Protein AF-A0AAX3NZG4-F1 (afdb_monomer_lite)

Foldseek 3Di:
DPDQDDLLLLLQLLLQVLAPDPRPPVSNCVRPVSDDPVVSVCCNQQQNQVQSVVSLVDPDDPPSVGDDSVNSVVVSVVSVVVVVVDPDGCNVVSVVSVVVSVVVVVVVCCVVVVVVVPD

InterPro domains:
  IPR055507 Domain of unknown function DUF7079 [PF23296] (9-85)

Radius of gyration: 16.34 Å; chains: 1; bounding box: 41×49×32 Å

Secondary structure (DSSP, 8-state):
------HHHHHHHHHGGGSSS---HHHHHHHHTTS-HHHHHHIIIIIIHHHHGGGGGSSS-TTTT---HHHHHHHHHHHHHHHTT-SS-THHHHHHHHHHHHHHHHHHHHHHHHHHTT-

Structure (mmCIF, N/CA/C/O backbone):
data_AF-A0AAX3NZG4-F1
#
_entry.id   AF-A0AAX3NZG4-F1
#
loop_
_atom_site.group_PDB
_atom_site.id
_atom_site.type_symbol
_atom_site.label_atom_id
_atom_site.label_alt_id
_atom_site.label_comp_id
_atom_site.label_asym_id
_atom_site.label_entity_id
_atom_site.label_seq_id
_atom_site.pdbx_PDB_ins_code
_atom_site.Cartn_x
_atom_site.Cartn_y
_atom_site.Cartn_z
_atom_site.occupancy
_atom_site.B_iso_or_equiv
_atom_site.auth_seq_id
_atom_site.auth_comp_id
_atom_site.auth_asym_id
_atom_site.auth_atom_id
_atom_site.pdbx_PDB_model_num
ATOM 1 N N . MET A 1 1 ? -24.147 -10.071 0.068 1.00 37.53 1 MET A N 1
ATOM 2 C CA . MET A 1 1 ? -23.202 -10.893 0.852 1.00 37.53 1 MET A CA 1
ATOM 3 C C . MET A 1 1 ? -22.009 -10.001 1.131 1.00 37.53 1 MET A C 1
ATOM 5 O O . MET A 1 1 ? -21.525 -9.405 0.180 1.00 37.53 1 MET A O 1
ATOM 9 N N . ALA A 1 2 ? -21.626 -9.791 2.391 1.00 51.97 2 ALA A N 1
ATOM 10 C CA . ALA A 1 2 ? -20.448 -8.982 2.694 1.00 51.97 2 ALA A CA 1
ATOM 11 C C . ALA A 1 2 ? -19.217 -9.782 2.255 1.00 51.97 2 ALA A C 1
ATOM 13 O O . ALA A 1 2 ? -18.898 -10.797 2.870 1.00 51.97 2 ALA A O 1
ATOM 14 N N . GLN A 1 3 ? -18.608 -9.388 1.138 1.00 60.22 3 GLN A N 1
ATOM 15 C CA . GLN A 1 3 ? -17.327 -9.932 0.708 1.00 60.22 3 GLN A CA 1
ATOM 16 C C . GLN A 1 3 ? -16.319 -9.599 1.816 1.00 60.22 3 GLN A C 1
ATOM 18 O O . GLN A 1 3 ? -16.147 -8.428 2.150 1.00 60.22 3 GLN A O 1
ATOM 23 N N . SER A 1 4 ? -15.714 -10.608 2.442 1.00 81.69 4 SER A N 1
ATOM 24 C CA . SER A 1 4 ? -14.643 -10.370 3.410 1.00 81.69 4 SER A CA 1
ATOM 25 C C . SER A 1 4 ? -13.439 -9.813 2.658 1.00 81.69 4 SER A C 1
ATOM 27 O O . SER A 1 4 ? -12.889 -10.514 1.807 1.00 81.69 4 SER A O 1
ATOM 29 N N . LEU A 1 5 ? -13.065 -8.568 2.949 1.00 89.69 5 LEU A N 1
ATOM 30 C CA . LEU A 1 5 ? -11.846 -7.972 2.412 1.00 89.69 5 LEU A CA 1
ATOM 31 C C . LEU A 1 5 ? -10.620 -8.685 2.992 1.00 89.69 5 LEU A C 1
ATOM 33 O O . LEU A 1 5 ? -10.639 -9.173 4.124 1.00 89.69 5 LEU A O 1
ATOM 37 N N . SER A 1 6 ? -9.572 -8.756 2.188 1.00 95.31 6 SER A N 1
ATOM 38 C CA . SER A 1 6 ? -8.303 -9.417 2.475 1.00 95.31 6 SER A CA 1
ATOM 39 C C . SER A 1 6 ? -7.147 -8.418 2.447 1.00 95.31 6 SER A C 1
ATOM 41 O O . SER A 1 6 ? -7.308 -7.284 2.002 1.00 95.31 6 SER A O 1
ATOM 43 N N . ASP A 1 7 ? -5.964 -8.833 2.897 1.00 96.75 7 ASP A N 1
ATOM 44 C CA . ASP A 1 7 ? -4.800 -7.941 2.955 1.00 96.75 7 ASP A CA 1
ATOM 45 C C . ASP A 1 7 ? -4.408 -7.366 1.5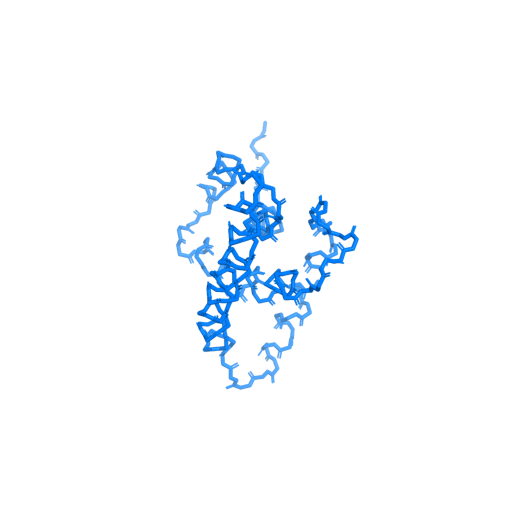86 1.00 96.75 7 ASP A C 1
ATOM 47 O O . ASP A 1 7 ? -3.981 -6.219 1.513 1.00 96.75 7 ASP A O 1
ATOM 51 N N . ILE A 1 8 ? -4.615 -8.106 0.491 1.00 96.94 8 ILE A N 1
ATOM 52 C CA . ILE A 1 8 ? -4.363 -7.589 -0.861 1.00 96.94 8 ILE A CA 1
ATOM 53 C C . ILE A 1 8 ? -5.308 -6.429 -1.220 1.00 96.94 8 ILE A C 1
ATOM 55 O O . ILE A 1 8 ? -4.872 -5.493 -1.883 1.00 96.94 8 ILE A O 1
ATOM 59 N N . ASP A 1 9 ? -6.559 -6.435 -0.736 1.00 96.88 9 ASP A N 1
ATOM 60 C CA . ASP A 1 9 ? -7.496 -5.316 -0.927 1.00 96.88 9 ASP A CA 1
ATOM 61 C C . ASP A 1 9 ? -7.024 -4.070 -0.165 1.00 96.88 9 ASP A C 1
ATOM 63 O O . ASP A 1 9 ? -7.098 -2.952 -0.670 1.00 96.88 9 ASP A O 1
ATOM 67 N N . LEU A 1 10 ? -6.517 -4.265 1.057 1.00 96.81 10 LEU A N 1
ATOM 68 C CA . LEU A 1 10 ? -5.977 -3.183 1.876 1.00 96.81 10 LEU A CA 1
ATOM 69 C C . LEU A 1 10 ? -4.701 -2.592 1.260 1.00 96.81 10 LEU A C 1
ATOM 71 O O . LEU A 1 10 ? -4.570 -1.370 1.202 1.00 96.81 10 LEU A O 1
ATOM 75 N N . CYS A 1 11 ? -3.796 -3.442 0.768 1.00 96.25 11 CYS A N 1
ATOM 76 C CA . CYS A 1 11 ? -2.574 -3.021 0.087 1.00 96.25 11 CYS A CA 1
ATOM 77 C C . CYS A 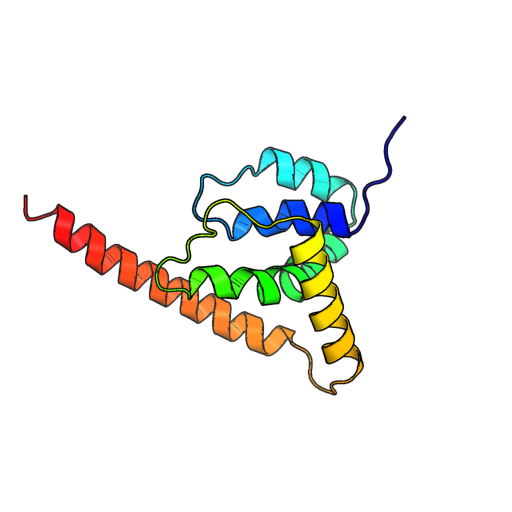1 11 ? -2.869 -2.233 -1.193 1.00 96.25 11 CYS A C 1
ATOM 79 O O . CYS A 1 11 ? -2.266 -1.183 -1.403 1.00 96.25 11 CYS A O 1
ATOM 81 N N . GLU A 1 12 ? -3.797 -2.714 -2.027 1.00 95.44 12 GLU A N 1
ATOM 82 C CA . GLU A 1 12 ? -4.224 -2.020 -3.247 1.00 95.44 12 GLU A CA 1
ATOM 83 C C . GLU A 1 12 ? -4.761 -0.627 -2.916 1.00 95.44 12 GLU A C 1
ATOM 85 O O . GLU A 1 12 ? -4.250 0.362 -3.438 1.00 95.44 12 GLU A O 1
ATOM 90 N N . ALA A 1 13 ? -5.713 -0.534 -1.983 1.00 95.00 13 ALA A N 1
ATOM 91 C CA . ALA A 1 13 ? -6.290 0.746 -1.584 1.00 95.00 13 ALA A CA 1
ATOM 92 C C . ALA A 1 13 ? -5.222 1.716 -1.052 1.00 95.00 13 ALA A C 1
ATOM 94 O O . ALA A 1 13 ? -5.165 2.871 -1.458 1.00 95.00 13 ALA A O 1
ATOM 95 N N . GLN A 1 14 ? -4.331 1.259 -0.171 1.00 93.62 14 GLN A N 1
ATOM 96 C CA . GLN A 1 14 ? -3.279 2.111 0.391 1.00 93.62 14 GLN A CA 1
ATOM 97 C C . GLN A 1 14 ? -2.202 2.515 -0.624 1.00 93.62 14 GLN A C 1
ATOM 99 O O . GLN A 1 14 ? -1.529 3.524 -0.411 1.00 93.62 14 GLN A O 1
ATOM 104 N N . SER A 1 15 ? -2.023 1.762 -1.711 1.00 91.75 15 SER A N 1
ATOM 105 C CA . SER A 1 15 ? -1.042 2.093 -2.749 1.00 91.75 15 SER A CA 1
ATOM 106 C C . SER A 1 15 ? -1.388 3.370 -3.519 1.00 91.75 15 SER A C 1
ATOM 108 O O . SER A 1 15 ? -0.474 4.050 -3.985 1.00 91.75 15 SER A O 1
ATOM 110 N N . ASP A 1 16 ? -2.671 3.746 -3.569 1.00 90.00 16 ASP A N 1
ATOM 111 C CA . ASP A 1 16 ? -3.159 4.972 -4.218 1.00 90.00 16 ASP A CA 1
ATOM 112 C C . ASP A 1 16 ? -2.534 6.241 -3.610 1.00 90.00 16 ASP A C 1
ATOM 114 O O . ASP A 1 16 ? -2.268 7.209 -4.312 1.00 90.00 16 ASP A O 1
ATOM 118 N N . LEU A 1 17 ? -2.133 6.194 -2.330 1.00 87.00 17 LEU A N 1
ATOM 119 C CA . LEU A 1 17 ? -1.392 7.273 -1.654 1.00 87.00 17 LEU A CA 1
ATOM 120 C C . LEU A 1 17 ? -0.041 7.619 -2.310 1.00 87.00 17 LEU A C 1
ATOM 122 O O . LEU A 1 17 ? 0.555 8.644 -1.980 1.00 87.00 17 LEU A O 1
ATOM 126 N N . PHE A 1 18 ? 0.476 6.746 -3.175 1.00 84.06 18 PHE A N 1
ATOM 127 C CA . PHE A 1 18 ? 1.781 6.870 -3.828 1.00 84.06 18 PHE A CA 1
ATOM 128 C C . PHE A 1 18 ? 1.670 7.076 -5.346 1.00 84.06 18 PHE A C 1
ATOM 130 O O . PHE A 1 18 ? 2.682 6.999 -6.049 1.00 84.06 18 PHE A O 1
ATOM 137 N N . VAL A 1 19 ? 0.461 7.314 -5.855 1.00 80.94 19 VAL A N 1
ATOM 138 C CA . VAL A 1 19 ? 0.194 7.635 -7.260 1.00 80.94 19 VAL A CA 1
ATOM 139 C C . VAL A 1 19 ? 0.158 9.160 -7.422 1.00 80.94 19 VAL A C 1
ATOM 141 O O . VAL A 1 19 ? -0.284 9.879 -6.532 1.00 80.94 19 VAL A O 1
ATOM 144 N N . ASP A 1 20 ? 0.668 9.677 -8.544 1.00 77.38 20 ASP A N 1
ATOM 145 C CA . ASP A 1 20 ? 0.669 11.120 -8.842 1.00 77.38 20 ASP A CA 1
ATOM 146 C C . ASP A 1 20 ? -0.694 11.561 -9.415 1.00 77.38 20 ASP A C 1
ATOM 148 O O . ASP A 1 20 ? -0.817 11.958 -10.576 1.00 77.38 20 ASP A O 1
ATOM 152 N N . ASN A 1 21 ? -1.754 11.393 -8.621 1.00 76.75 21 ASN A N 1
ATOM 153 C CA . ASN A 1 21 ? -3.141 11.731 -8.946 1.00 76.75 21 ASN A CA 1
ATOM 154 C C . ASN A 1 21 ? -3.873 12.337 -7.727 1.00 76.75 21 ASN A C 1
ATOM 156 O O . ASN A 1 21 ? -3.303 12.535 -6.652 1.00 76.75 21 ASN A O 1
ATOM 160 N N . GLU A 1 22 ? -5.148 12.694 -7.908 1.00 83.94 22 GLU A N 1
ATOM 161 C CA . GLU A 1 22 ? -6.015 13.023 -6.775 1.00 83.94 22 GLU A CA 1
ATOM 162 C C . GLU A 1 22 ? -6.343 11.740 -6.004 1.00 83.94 22 GLU A C 1
ATOM 164 O O . GLU A 1 22 ? -6.912 10.808 -6.567 1.00 83.94 22 GLU A O 1
ATOM 169 N N . VAL A 1 23 ? -5.977 11.718 -4.723 1.00 85.31 23 VAL A N 1
ATOM 170 C CA . VAL A 1 23 ? -6.161 10.560 -3.843 1.00 85.31 23 VAL A CA 1
ATOM 171 C C . VAL A 1 23 ? -7.636 10.382 -3.481 1.00 85.31 23 VAL A C 1
ATOM 173 O O . VAL A 1 23 ? -8.257 11.298 -2.927 1.00 85.31 23 VAL A O 1
ATOM 176 N N . ASP A 1 24 ? -8.178 9.177 -3.677 1.00 90.19 24 ASP A N 1
ATOM 177 C CA . ASP A 1 24 ? -9.542 8.835 -3.252 1.00 90.19 24 ASP A CA 1
ATOM 178 C C . ASP A 1 24 ? -9.573 8.389 -1.779 1.00 90.19 24 ASP A C 1
ATOM 180 O O . ASP A 1 24 ? -9.625 7.206 -1.425 1.00 90.19 24 ASP A O 1
ATOM 184 N N . PHE A 1 25 ? -9.557 9.369 -0.872 1.00 89.56 25 PHE A N 1
ATOM 185 C CA . PHE A 1 25 ? -9.611 9.103 0.568 1.00 89.56 25 PHE A CA 1
ATOM 186 C C . PHE A 1 25 ? -10.892 8.379 1.012 1.00 89.56 25 PHE A C 1
ATOM 188 O O . PHE A 1 25 ? -10.872 7.688 2.036 1.00 89.56 25 PHE A O 1
ATOM 195 N N . GLU A 1 26 ? -12.005 8.535 0.288 1.00 93.19 26 GLU A N 1
ATOM 196 C CA . GLU A 1 26 ? -13.273 7.895 0.639 1.00 93.19 26 GLU A CA 1
ATOM 197 C C . GLU A 1 26 ? -13.202 6.388 0.385 1.00 93.19 26 GLU A C 1
ATOM 199 O O . GLU A 1 26 ? -13.516 5.603 1.290 1.00 93.19 26 GLU A O 1
ATOM 204 N N . LEU A 1 27 ? -12.702 5.985 -0.787 1.00 90.19 27 LEU A N 1
ATOM 205 C CA . LEU A 1 27 ? -12.468 4.587 -1.139 1.00 90.19 27 LEU A CA 1
ATOM 206 C C . LEU A 1 27 ? -11.465 3.931 -0.184 1.00 90.19 27 LEU A C 1
ATOM 208 O O . LEU A 1 27 ? -11.740 2.859 0.368 1.00 90.19 27 LEU A O 1
ATOM 212 N N . ILE A 1 28 ? -10.341 4.600 0.095 1.00 90.75 28 ILE A N 1
ATOM 213 C CA . ILE A 1 28 ? -9.326 4.102 1.037 1.00 90.75 28 ILE A CA 1
ATOM 214 C C . ILE A 1 28 ? -9.947 3.874 2.421 1.00 90.75 28 ILE A C 1
ATOM 216 O O . ILE A 1 28 ? -9.779 2.809 3.021 1.00 90.75 28 ILE A O 1
ATOM 220 N N . ALA A 1 29 ? -10.724 4.836 2.929 1.00 93.19 29 ALA A N 1
ATOM 221 C CA . ALA A 1 29 ? -11.392 4.718 4.224 1.00 93.19 29 ALA A CA 1
ATOM 222 C C . ALA A 1 29 ? -12.506 3.655 4.236 1.00 93.19 29 ALA A C 1
ATOM 224 O O . ALA A 1 29 ? -12.817 3.089 5.293 1.00 93.19 29 ALA A O 1
ATOM 225 N N . GLN A 1 30 ? -13.148 3.385 3.097 1.00 94.94 30 GLN A N 1
ATOM 226 C CA . GLN A 1 30 ? -14.152 2.330 2.953 1.00 94.94 30 GLN A CA 1
ATOM 227 C C . GLN A 1 30 ? -13.532 0.933 3.054 1.00 94.94 30 GLN A C 1
ATOM 229 O O . GLN A 1 30 ? -14.121 0.055 3.686 1.00 94.94 30 GLN A O 1
ATOM 234 N N . VAL A 1 31 ? -12.341 0.733 2.492 1.00 95.94 31 VAL A N 1
ATOM 235 C CA . VAL A 1 31 ? -11.592 -0.526 2.615 1.00 95.94 31 VAL A CA 1
ATOM 236 C C . VAL A 1 31 ? -11.010 -0.661 4.023 1.00 95.94 31 VAL A C 1
ATOM 238 O O . VAL A 1 31 ? -11.284 -1.643 4.719 1.00 95.94 31 VAL A O 1
ATOM 241 N N . ALA A 1 32 ? -10.285 0.359 4.494 1.00 94.19 32 ALA A N 1
ATOM 242 C CA . ALA A 1 32 ? -9.537 0.324 5.751 1.00 94.19 32 ALA A CA 1
ATOM 243 C C . ALA A 1 32 ? -10.411 0.079 6.993 1.00 94.19 32 ALA A C 1
ATOM 245 O O . ALA A 1 32 ? -9.980 -0.612 7.913 1.00 94.19 32 ALA A O 1
ATOM 246 N N . ARG A 1 33 ? -11.662 0.567 7.024 1.00 95.25 33 ARG A N 1
ATOM 247 C CA . ARG A 1 33 ? -12.580 0.359 8.169 1.00 95.25 33 ARG A CA 1
ATOM 248 C C . ARG A 1 33 ? -12.955 -1.105 8.424 1.00 95.25 33 ARG A C 1
ATOM 250 O O . ARG A 1 33 ? -13.528 -1.403 9.469 1.00 95.25 33 ARG A O 1
ATOM 257 N N . SER A 1 34 ? -12.676 -1.998 7.475 1.00 95.44 34 SER A N 1
ATOM 258 C CA . SER A 1 34 ? -12.900 -3.441 7.628 1.00 95.44 34 SER A CA 1
ATOM 259 C C . SER A 1 34 ? -11.792 -4.130 8.434 1.00 95.44 34 SER A C 1
ATOM 261 O O . SER A 1 34 ? -11.916 -5.311 8.752 1.00 95.44 34 SER A O 1
ATOM 263 N N . PHE A 1 35 ? -10.732 -3.397 8.790 1.00 94.50 35 PHE A N 1
ATOM 264 C CA . PHE A 1 35 ? -9.556 -3.891 9.497 1.00 94.50 35 PHE A CA 1
ATOM 265 C C . PHE A 1 35 ? -9.332 -3.113 10.808 1.00 94.50 35 PHE A C 1
ATOM 267 O O . PHE A 1 35 ? -9.743 -1.955 10.929 1.00 94.50 35 PHE A O 1
ATOM 274 N N . PRO A 1 36 ? -8.659 -3.703 11.814 1.00 95.94 36 PRO A N 1
ATOM 275 C CA . PRO A 1 36 ? -8.216 -2.964 12.993 1.00 95.94 36 PRO A CA 1
ATOM 276 C C . PRO A 1 36 ? -7.238 -1.845 12.615 1.00 95.94 36 PRO A C 1
ATOM 278 O O . PRO A 1 36 ? -6.321 -2.079 11.832 1.00 95.94 36 PRO A O 1
ATOM 281 N N . LEU A 1 37 ? -7.360 -0.665 13.236 1.00 91.50 37 LEU A N 1
ATOM 282 C CA . LEU A 1 37 ? -6.493 0.491 12.952 1.00 91.50 37 LEU A CA 1
ATOM 283 C C . LEU A 1 37 ? -4.994 0.147 13.022 1.00 91.50 37 LEU A C 1
ATOM 285 O O . LEU A 1 37 ? -4.240 0.516 12.132 1.00 91.50 37 LEU A O 1
ATOM 289 N N . ALA A 1 38 ? -4.578 -0.619 14.034 1.00 90.06 38 ALA A N 1
ATOM 290 C CA . ALA A 1 38 ? -3.182 -1.034 14.182 1.00 90.06 38 ALA A CA 1
ATOM 291 C C . ALA A 1 38 ? -2.678 -1.897 13.007 1.00 90.06 38 ALA A C 1
ATOM 293 O O . ALA A 1 38 ? -1.509 -1.816 12.642 1.00 90.06 38 ALA A O 1
ATOM 294 N N . HIS A 1 39 ? -3.555 -2.708 12.403 1.00 94.31 39 HIS A N 1
ATOM 295 C CA . HIS A 1 39 ? -3.225 -3.492 11.209 1.00 94.31 39 HIS A CA 1
ATOM 296 C C . HIS A 1 39 ? -3.115 -2.587 9.984 1.00 94.31 39 HIS A C 1
ATOM 298 O O . HIS A 1 39 ? -2.148 -2.689 9.244 1.00 94.31 39 HIS A O 1
ATOM 304 N N . VAL A 1 40 ? -4.049 -1.645 9.822 1.00 93.50 40 VAL A N 1
ATOM 305 C CA . VAL A 1 40 ? -4.022 -0.638 8.746 1.00 93.50 40 VAL A CA 1
ATOM 306 C C . VAL A 1 40 ? -2.721 0.167 8.772 1.00 93.50 40 VAL A C 1
ATOM 308 O O . VAL A 1 40 ? -2.093 0.337 7.729 1.00 93.50 40 VAL A O 1
ATOM 311 N N . GLU A 1 41 ? -2.297 0.634 9.948 1.00 87.88 41 GLU A N 1
ATOM 312 C CA . GLU A 1 41 ? -1.033 1.359 10.119 1.00 87.88 41 GLU A CA 1
ATOM 313 C C . GLU A 1 41 ? 0.179 0.480 9.789 1.00 87.88 41 GLU A C 1
ATOM 315 O O . GLU A 1 41 ? 1.067 0.908 9.054 1.00 87.88 41 GLU A O 1
ATOM 320 N N . MET A 1 42 ? 0.215 -0.751 10.304 1.00 93.38 42 MET A N 1
ATOM 321 C CA . MET A 1 42 ? 1.311 -1.685 10.045 1.00 93.38 42 MET A CA 1
ATOM 322 C C . MET A 1 42 ? 1.433 -2.005 8.551 1.00 93.38 42 MET A C 1
ATOM 324 O O . MET A 1 42 ? 2.522 -1.869 8.004 1.00 93.38 42 MET A O 1
ATOM 328 N N . VAL A 1 43 ? 0.331 -2.331 7.868 1.00 94.44 43 VAL A N 1
ATOM 329 C CA . VAL A 1 43 ? 0.337 -2.610 6.421 1.00 94.44 43 VAL A CA 1
ATOM 330 C C . VAL A 1 43 ? 0.816 -1.389 5.633 1.00 94.44 43 VAL A C 1
ATOM 332 O O . VAL A 1 43 ? 1.674 -1.524 4.759 1.00 94.44 43 VAL A O 1
ATOM 335 N N . LEU A 1 44 ? 0.355 -0.185 5.988 1.00 90.44 44 LEU A N 1
ATOM 336 C CA . LEU A 1 44 ? 0.769 1.036 5.298 1.00 90.44 44 LEU A CA 1
ATOM 337 C C . LEU A 1 44 ? 2.277 1.259 5.409 1.00 90.44 44 LEU A C 1
ATOM 339 O O . LEU A 1 44 ? 2.953 1.464 4.403 1.00 90.44 44 LEU A O 1
ATOM 343 N N . PHE A 1 45 ? 2.804 1.251 6.633 1.00 87.31 45 PHE A N 1
ATOM 344 C CA . PHE A 1 45 ? 4.190 1.636 6.882 1.00 87.31 45 PHE A CA 1
ATOM 345 C C . PHE A 1 45 ? 5.182 0.506 6.617 1.00 87.31 45 PHE A C 1
ATOM 347 O O . PHE A 1 45 ? 6.295 0.767 6.171 1.00 87.31 45 PHE A O 1
ATOM 354 N N . GLU A 1 46 ? 4.821 -0.739 6.898 1.00 88.62 46 GLU A N 1
ATOM 355 C CA . GLU A 1 46 ? 5.761 -1.857 6.843 1.00 88.62 46 GLU A CA 1
ATOM 356 C C . GLU A 1 46 ? 5.656 -2.637 5.527 1.00 88.62 46 GLU A C 1
ATOM 358 O O . GLU A 1 46 ? 6.631 -3.276 5.150 1.00 88.62 46 GLU A O 1
ATOM 363 N N . TRP A 1 47 ? 4.529 -2.591 4.801 1.00 92.69 47 TRP A N 1
ATOM 364 C CA . TRP A 1 47 ? 4.345 -3.382 3.570 1.00 92.69 47 TRP A CA 1
ATOM 365 C C . TRP A 1 47 ? 4.241 -2.506 2.320 1.00 92.69 47 TRP A C 1
ATOM 367 O O . TRP A 1 47 ? 5.026 -2.666 1.386 1.00 92.69 47 TRP A O 1
ATOM 377 N N . VAL A 1 48 ? 3.295 -1.563 2.304 1.00 91.88 48 VAL A N 1
ATOM 378 C CA . VAL A 1 48 ? 2.962 -0.762 1.115 1.00 91.88 48 VAL A CA 1
ATOM 379 C C . VAL A 1 48 ? 4.008 0.318 0.865 1.00 91.88 48 VAL A C 1
ATOM 381 O O . VAL A 1 48 ? 4.590 0.381 -0.217 1.00 91.88 48 VAL A O 1
ATOM 384 N N . ALA A 1 49 ? 4.302 1.149 1.867 1.00 88.50 49 ALA A N 1
ATOM 385 C CA . ALA A 1 49 ? 5.215 2.275 1.704 1.00 88.50 49 ALA A CA 1
ATOM 386 C C . ALA A 1 49 ? 6.628 1.872 1.228 1.00 88.50 49 ALA A C 1
ATOM 388 O O . ALA A 1 49 ? 7.140 2.553 0.341 1.00 88.50 49 ALA A O 1
ATOM 389 N N . PRO A 1 50 ? 7.272 0.789 1.719 1.00 85.75 50 PRO A N 1
ATOM 390 C CA . PRO A 1 50 ? 8.587 0.374 1.222 1.00 85.75 50 PRO A CA 1
ATOM 391 C C . PRO A 1 50 ? 8.608 0.014 -0.267 1.00 85.75 50 PRO A C 1
ATOM 393 O O . PRO A 1 50 ? 9.605 0.278 -0.941 1.00 85.75 50 PRO A O 1
ATOM 396 N N . VAL A 1 51 ? 7.527 -0.585 -0.772 1.00 86.62 51 VAL A N 1
ATOM 397 C CA . VAL A 1 51 ? 7.394 -0.983 -2.179 1.00 86.62 51 VAL A CA 1
ATOM 398 C C . VAL A 1 51 ? 7.064 0.245 -3.031 1.00 86.62 51 VAL A C 1
ATOM 400 O O . VAL A 1 51 ? 7.807 0.598 -3.950 1.00 86.62 51 VAL A O 1
ATOM 403 N N . CYS A 1 52 ? 6.008 0.968 -2.659 1.00 84.81 52 CYS A N 1
ATOM 404 C CA . CYS A 1 52 ? 5.437 2.042 -3.466 1.00 84.81 52 CYS A CA 1
ATOM 405 C C . CYS A 1 52 ? 6.263 3.335 -3.466 1.00 84.81 52 CYS A C 1
ATOM 407 O O . CYS A 1 52 ? 6.244 4.078 -4.445 1.00 84.81 52 CYS A O 1
ATOM 409 N N . TYR A 1 53 ? 7.035 3.612 -2.410 1.00 76.38 53 TYR A N 1
ATOM 410 C CA . TYR A 1 53 ? 7.849 4.829 -2.309 1.00 76.38 53 TYR A CA 1
ATOM 411 C C . TYR A 1 53 ? 8.855 4.972 -3.460 1.00 76.38 53 TYR A C 1
ATOM 413 O O . TYR A 1 53 ? 9.170 6.089 -3.868 1.00 76.38 53 TYR A O 1
ATOM 421 N N . THR A 1 54 ? 9.348 3.867 -4.023 1.00 68.88 54 THR A N 1
ATOM 422 C CA . THR A 1 54 ? 10.307 3.913 -5.139 1.00 68.88 54 THR A CA 1
ATOM 423 C C . THR A 1 54 ? 9.757 4.640 -6.373 1.00 68.88 54 THR A C 1
ATOM 425 O O . THR A 1 54 ? 10.531 5.307 -7.064 1.00 68.88 54 THR A O 1
ATOM 428 N N . ASN A 1 55 ? 8.433 4.642 -6.580 1.00 63.91 55 ASN A N 1
ATOM 429 C CA . ASN A 1 55 ? 7.784 5.406 -7.651 1.00 63.91 55 ASN A CA 1
ATOM 430 C C . ASN A 1 55 ? 7.983 6.919 -7.508 1.00 63.91 55 ASN A C 1
ATOM 432 O O . ASN A 1 55 ? 8.138 7.612 -8.510 1.00 63.91 55 ASN A O 1
ATOM 436 N N . THR A 1 56 ? 8.058 7.433 -6.278 1.00 61.56 56 THR A N 1
ATOM 437 C CA . THR A 1 56 ? 8.273 8.868 -6.010 1.00 61.56 56 THR A CA 1
ATOM 438 C C . THR A 1 56 ? 9.715 9.328 -6.270 1.00 61.56 56 THR A C 1
ATOM 440 O O . THR A 1 56 ? 9.985 10.526 -6.335 1.00 61.56 56 THR A O 1
ATOM 443 N N . LEU A 1 57 ? 10.657 8.387 -6.425 1.00 63.38 57 LEU A N 1
ATOM 444 C CA . LEU A 1 57 ? 12.071 8.660 -6.704 1.00 63.38 57 LEU A CA 1
ATOM 445 C C . LEU A 1 57 ? 12.447 8.522 -8.185 1.00 63.38 57 LEU A C 1
ATOM 447 O O . LEU A 1 57 ? 13.566 8.873 -8.569 1.00 63.38 57 LEU A O 1
ATOM 451 N N . ALA A 1 58 ? 11.553 7.989 -9.016 1.00 57.69 58 ALA A N 1
ATOM 452 C CA . ALA A 1 58 ? 11.819 7.791 -10.432 1.00 57.69 58 ALA A CA 1
ATOM 453 C C . ALA A 1 58 ? 11.663 9.122 -11.210 1.00 57.69 58 ALA A C 1
ATOM 455 O O . ALA A 1 58 ? 10.707 9.852 -10.949 1.00 57.69 58 ALA A O 1
ATOM 456 N N . PRO A 1 59 ? 12.549 9.458 -12.179 1.00 55.38 59 PRO A N 1
ATOM 457 C CA . PRO A 1 59 ? 12.511 10.715 -12.947 1.00 55.38 59 PRO A CA 1
ATOM 458 C C . PRO A 1 59 ? 11.342 10.835 -13.954 1.00 55.38 59 PRO A C 1
ATOM 460 O O . PRO A 1 59 ? 11.540 11.339 -15.052 1.00 55.38 59 PRO A O 1
ATOM 463 N N . VAL A 1 60 ? 10.129 10.413 -13.580 1.00 56.19 60 VAL A N 1
ATOM 464 C CA . VAL A 1 60 ? 8.957 10.125 -14.432 1.00 56.19 60 VAL A CA 1
ATOM 465 C C . VAL A 1 60 ? 9.052 8.747 -15.103 1.00 56.19 60 VAL A C 1
ATOM 467 O O . VAL A 1 60 ? 9.561 8.625 -16.220 1.00 56.19 60 VAL A O 1
ATOM 470 N N . PRO A 1 61 ? 8.579 7.671 -14.446 1.00 49.31 61 PRO A N 1
ATOM 471 C CA . PRO A 1 61 ? 8.371 6.393 -15.105 1.00 49.31 61 PRO A CA 1
ATOM 472 C C . PRO A 1 61 ? 7.030 6.395 -15.871 1.00 49.31 61 PRO A C 1
ATOM 474 O O . PRO A 1 61 ? 6.092 7.087 -15.483 1.00 49.31 61 PRO A O 1
ATOM 477 N N . PRO A 1 62 ? 6.873 5.567 -16.919 1.00 48.72 62 PRO A N 1
ATOM 478 C CA . PRO A 1 62 ? 5.615 5.421 -17.667 1.00 48.72 62 PRO A CA 1
ATOM 479 C C . PRO A 1 62 ? 4.437 4.831 -16.856 1.00 48.72 62 PRO A C 1
ATOM 481 O O . PRO A 1 62 ? 3.365 4.632 -17.418 1.00 48.72 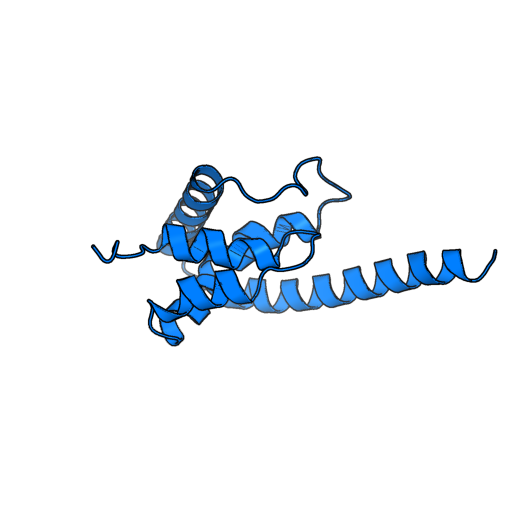62 PRO A O 1
ATOM 484 N N . ILE A 1 63 ? 4.621 4.547 -15.560 1.00 52.56 63 ILE A N 1
ATOM 485 C CA . ILE A 1 63 ? 3.680 3.837 -14.672 1.00 52.56 63 ILE A CA 1
ATOM 486 C C . ILE A 1 63 ? 3.130 4.776 -13.578 1.00 52.56 63 ILE A C 1
ATOM 488 O O . ILE A 1 63 ? 2.901 4.379 -12.442 1.00 52.56 63 ILE A O 1
ATOM 492 N N . TRP A 1 64 ? 2.901 6.050 -13.902 1.00 57.41 64 TRP A N 1
ATOM 493 C CA . TRP A 1 64 ? 2.113 6.961 -13.051 1.00 57.41 64 TRP A CA 1
ATOM 494 C C . TRP A 1 64 ? 0.598 6.707 -13.120 1.00 57.41 64 TRP A C 1
ATOM 496 O O . TRP A 1 64 ? -0.193 7.480 -12.596 1.00 57.41 64 TRP A O 1
ATOM 506 N N . THR A 1 65 ? 0.176 5.618 -13.761 1.00 64.38 65 THR A N 1
ATOM 507 C CA . THR A 1 65 ? -1.232 5.242 -13.927 1.00 64.38 65 THR A CA 1
ATOM 508 C C . THR A 1 65 ? -1.786 4.390 -12.781 1.00 64.38 65 THR A C 1
ATOM 510 O O . THR A 1 65 ? -2.964 4.046 -12.820 1.00 64.38 65 THR A O 1
ATOM 513 N N . GLY A 1 66 ? -0.968 4.067 -11.774 1.00 73.31 66 GLY A N 1
ATOM 514 C CA . GLY A 1 66 ? -1.355 3.262 -10.614 1.00 73.31 66 GLY A CA 1
ATOM 515 C C . GLY A 1 66 ? -0.531 1.984 -10.464 1.00 73.31 66 GLY A C 1
ATOM 516 O O . GLY A 1 66 ? 0.322 1.668 -11.296 1.00 73.31 66 GLY A O 1
ATOM 517 N N . PHE A 1 67 ? -0.789 1.246 -9.388 1.00 85.19 67 PHE A N 1
ATOM 518 C CA . PHE A 1 67 ? -0.188 -0.062 -9.143 1.00 85.19 67 PHE A CA 1
ATOM 519 C C . PHE A 1 67 ? -1.128 -1.160 -9.634 1.00 85.19 67 PHE A C 1
ATOM 521 O O . PHE A 1 67 ? -2.315 -1.161 -9.318 1.00 85.19 67 PHE A O 1
ATOM 528 N N . GLU A 1 68 ? -0.602 -2.113 -10.402 1.00 89.75 68 GLU A N 1
ATOM 529 C CA . GLU A 1 68 ? -1.361 -3.318 -10.726 1.00 89.75 68 GLU A CA 1
ATOM 530 C C . GLU A 1 68 ? -1.406 -4.212 -9.481 1.00 89.75 68 GLU A C 1
ATOM 532 O O . GLU A 1 68 ? -0.369 -4.508 -8.883 1.00 89.75 68 GLU A O 1
ATOM 537 N N . ARG A 1 69 ? -2.616 -4.595 -9.073 1.00 91.94 69 ARG A N 1
ATOM 538 C CA . ARG A 1 69 ? -2.918 -5.253 -7.800 1.00 91.94 69 ARG A CA 1
ATOM 539 C C . ARG A 1 69 ? -2.088 -6.512 -7.549 1.00 91.94 69 ARG A C 1
ATOM 541 O O . ARG A 1 69 ? -1.508 -6.652 -6.470 1.00 91.94 69 ARG A O 1
ATOM 548 N N . ASP A 1 70 ? -2.026 -7.425 -8.515 1.00 93.38 70 ASP A N 1
ATOM 549 C CA . ASP A 1 70 ? -1.335 -8.706 -8.335 1.00 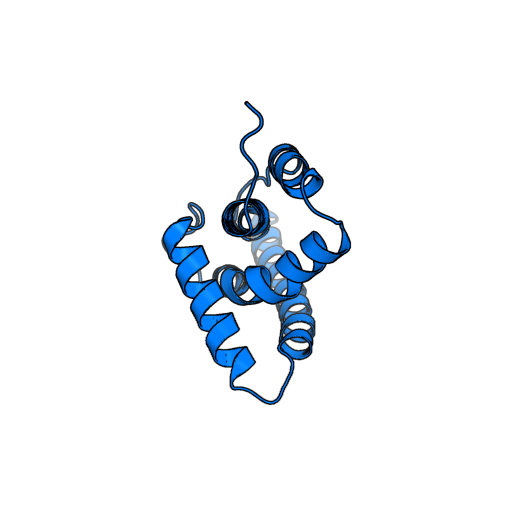93.38 70 ASP A CA 1
ATOM 550 C C . ASP A 1 70 ? 0.191 -8.528 -8.338 1.00 93.38 70 ASP A C 1
ATOM 552 O O . ASP A 1 70 ? 0.901 -9.169 -7.557 1.00 93.38 70 ASP A O 1
ATOM 556 N N . SER A 1 71 ? 0.700 -7.612 -9.160 1.00 91.25 71 SER A N 1
ATOM 557 C CA . SER A 1 71 ? 2.116 -7.241 -9.219 1.00 91.25 71 SER A CA 1
ATOM 558 C C . SER A 1 71 ? 2.574 -6.578 -7.919 1.00 91.25 71 SER A C 1
ATOM 560 O O . SER A 1 71 ? 3.572 -7.002 -7.334 1.00 91.25 71 SER A O 1
ATOM 562 N N . LEU A 1 72 ? 1.803 -5.610 -7.410 1.00 91.81 72 LEU A N 1
ATOM 563 C CA . LEU A 1 72 ? 2.025 -4.981 -6.106 1.00 91.81 72 LEU A CA 1
ATOM 564 C C . LEU A 1 72 ? 2.086 -6.035 -5.000 1.00 91.81 72 LEU A C 1
ATOM 566 O O . LEU A 1 72 ? 3.005 -6.045 -4.180 1.00 91.81 72 LEU A O 1
ATOM 570 N N . TRP A 1 73 ? 1.116 -6.949 -4.987 1.00 95.56 73 TRP A N 1
ATOM 571 C CA . TRP A 1 73 ? 1.067 -8.006 -3.990 1.00 95.56 73 TRP A CA 1
ATOM 572 C C . TRP A 1 73 ? 2.280 -8.932 -4.067 1.00 95.56 73 TRP A C 1
ATOM 574 O O . TRP A 1 73 ? 2.865 -9.262 -3.034 1.00 95.56 73 TRP A O 1
ATOM 584 N N . ALA A 1 74 ? 2.709 -9.317 -5.270 1.00 95.06 74 ALA A N 1
ATOM 585 C CA . ALA A 1 74 ? 3.900 -10.138 -5.461 1.00 95.06 74 ALA A CA 1
ATOM 586 C C . ALA A 1 74 ? 5.173 -9.449 -4.935 1.00 95.06 74 ALA A C 1
ATOM 588 O O . ALA A 1 74 ? 6.012 -10.098 -4.300 1.00 95.06 74 ALA A O 1
ATOM 589 N N . GLU A 1 75 ? 5.312 -8.140 -5.147 1.00 92.00 75 GLU A N 1
ATOM 590 C CA . GLU A 1 75 ? 6.434 -7.352 -4.627 1.00 92.00 75 GLU A CA 1
ATOM 591 C C . GLU A 1 75 ? 6.418 -7.251 -3.098 1.00 92.00 75 GLU A C 1
ATOM 593 O O . GLU A 1 75 ? 7.452 -7.476 -2.461 1.00 92.00 75 GLU A O 1
ATOM 598 N N . ILE A 1 76 ? 5.248 -7.017 -2.496 1.00 93.00 76 ILE A N 1
ATOM 599 C CA . ILE A 1 76 ? 5.067 -7.028 -1.036 1.00 93.00 76 ILE A CA 1
ATOM 600 C C . ILE A 1 76 ? 5.429 -8.402 -0.462 1.00 93.00 76 ILE A C 1
ATOM 602 O O . ILE A 1 76 ? 6.196 -8.499 0.494 1.00 93.00 76 ILE A O 1
ATOM 606 N N . GLN A 1 77 ? 4.958 -9.491 -1.067 1.00 95.31 77 GLN A N 1
ATOM 607 C CA . GLN A 1 77 ? 5.307 -10.846 -0.626 1.00 95.31 77 GLN A CA 1
ATOM 608 C C . GLN A 1 77 ? 6.817 -11.108 -0.714 1.00 95.31 77 GLN A C 1
ATOM 610 O O . GLN A 1 77 ? 7.401 -11.741 0.170 1.00 95.31 77 GLN A O 1
ATOM 615 N N . CYS A 1 78 ? 7.478 -10.584 -1.748 1.00 92.88 78 CYS A N 1
ATOM 616 C CA . CYS A 1 78 ? 8.930 -10.654 -1.878 1.00 92.88 78 CYS A CA 1
ATOM 617 C C . CYS A 1 78 ? 9.643 -9.880 -0.756 1.00 92.88 78 CYS A C 1
ATOM 619 O O . CYS A 1 78 ? 10.592 -10.406 -0.167 1.00 92.88 78 CYS A O 1
ATOM 621 N N . LEU A 1 79 ? 9.182 -8.668 -0.423 1.00 90.12 79 LEU A N 1
ATOM 622 C CA . LEU A 1 79 ? 9.680 -7.878 0.709 1.00 90.12 79 LEU A CA 1
ATOM 623 C C . LEU A 1 79 ? 9.567 -8.672 2.019 1.00 90.12 79 LEU A C 1
ATOM 625 O O . LEU A 1 79 ? 10.579 -8.913 2.678 1.00 90.12 79 LEU A O 1
ATOM 629 N N . LEU A 1 80 ? 8.371 -9.167 2.343 1.00 90.50 80 LEU A N 1
ATOM 630 C CA . LEU A 1 80 ? 8.104 -9.913 3.576 1.00 90.50 80 LEU A CA 1
ATOM 631 C C . LEU A 1 80 ? 8.952 -11.182 3.683 1.00 90.50 80 LEU A C 1
ATOM 633 O O . LEU A 1 80 ? 9.511 -11.486 4.738 1.00 90.50 80 LEU A O 1
AT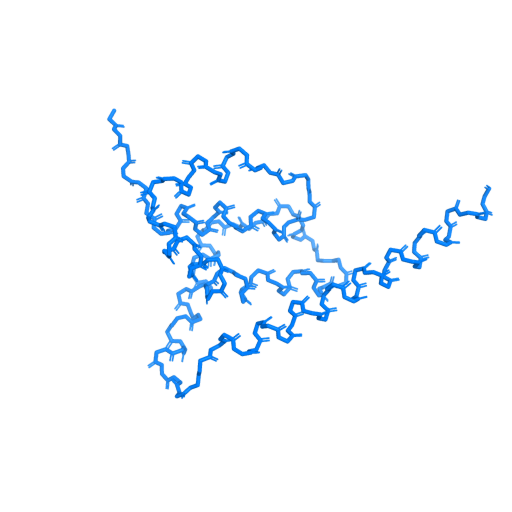OM 637 N N . ALA A 1 81 ? 9.123 -11.905 2.576 1.00 91.81 81 ALA A N 1
ATOM 638 C CA . ALA A 1 81 ? 9.979 -13.085 2.533 1.00 91.81 81 ALA A CA 1
ATOM 639 C C . ALA A 1 81 ? 11.467 -12.757 2.757 1.00 91.81 81 ALA A C 1
ATOM 641 O O . ALA A 1 81 ? 12.217 -13.607 3.251 1.00 91.81 81 ALA A O 1
ATOM 642 N N . ARG A 1 82 ? 11.922 -11.554 2.380 1.00 87.06 82 ARG A N 1
ATOM 643 C CA . ARG A 1 82 ? 13.289 -11.072 2.640 1.00 87.06 82 ARG A CA 1
ATOM 644 C C . ARG A 1 82 ? 13.452 -10.645 4.092 1.00 87.06 82 ARG A C 1
ATOM 646 O O . ARG A 1 82 ? 14.457 -11.002 4.702 1.00 87.06 82 ARG A O 1
ATOM 653 N N . GLU A 1 83 ? 12.472 -9.947 4.651 1.00 84.69 83 GLU A N 1
ATOM 654 C CA . GLU A 1 83 ? 12.477 -9.512 6.050 1.00 84.69 83 GLU A CA 1
ATOM 655 C C . GLU A 1 83 ? 12.421 -10.687 7.021 1.00 84.69 83 GLU A C 1
ATOM 657 O O . GLU A 1 83 ? 13.209 -10.731 7.958 1.00 84.69 83 GLU A O 1
ATOM 662 N N . ALA A 1 84 ? 11.611 -11.709 6.736 1.00 83.56 84 ALA A N 1
ATOM 663 C CA . ALA A 1 84 ? 11.570 -12.939 7.528 1.00 83.56 84 ALA A CA 1
ATOM 664 C C . ALA A 1 84 ? 12.933 -13.661 7.605 1.00 83.56 84 ALA A C 1
ATOM 666 O O . ALA A 1 84 ? 13.173 -14.451 8.517 1.00 83.56 84 ALA A O 1
ATOM 667 N N . LYS A 1 85 ? 13.833 -13.404 6.645 1.00 81.94 85 LYS A N 1
ATOM 668 C CA . LYS A 1 85 ? 15.202 -13.945 6.608 1.00 81.94 85 LYS A CA 1
ATOM 669 C C . LYS A 1 85 ? 16.244 -12.980 7.187 1.00 81.94 85 LYS A C 1
ATOM 671 O O . LYS A 1 85 ? 17.360 -13.411 7.475 1.00 81.94 85 LYS A O 1
ATOM 676 N N . ALA A 1 86 ? 15.920 -11.698 7.332 1.00 70.81 86 ALA A N 1
ATOM 677 C CA . ALA A 1 86 ? 16.832 -10.654 7.782 1.00 70.81 86 ALA A CA 1
ATOM 678 C C . ALA A 1 86 ? 16.687 -10.390 9.292 1.00 70.81 86 ALA A C 1
ATOM 680 O O . ALA A 1 86 ? 15.614 -10.494 9.866 1.00 70.81 86 ALA A O 1
ATOM 681 N N . HIS A 1 87 ? 17.786 -10.028 9.959 1.00 59.41 87 HIS A N 1
ATOM 682 C CA . HIS A 1 87 ? 17.815 -9.739 11.405 1.00 59.41 87 HIS A CA 1
ATOM 683 C C . HIS A 1 87 ? 17.558 -8.254 11.755 1.00 59.41 87 HIS A C 1
ATOM 685 O O . HIS A 1 87 ? 17.776 -7.855 12.898 1.00 59.41 87 HIS A O 1
ATOM 691 N N . GLN A 1 88 ? 17.148 -7.411 10.797 1.00 56.59 88 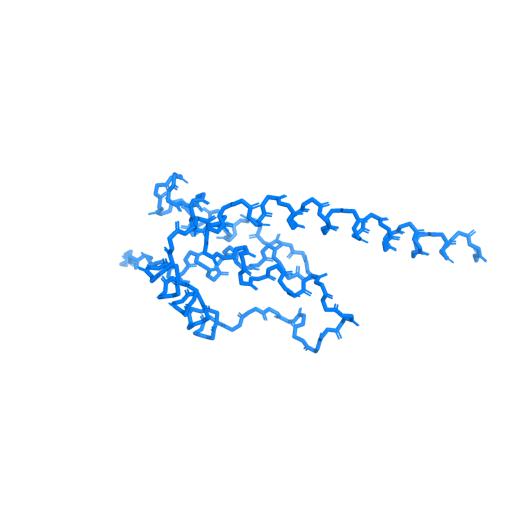GLN A N 1
ATOM 692 C CA . GLN A 1 88 ? 16.956 -5.966 11.005 1.00 56.59 88 GLN A CA 1
ATOM 693 C C . GLN A 1 88 ? 15.575 -5.488 10.520 1.00 56.59 88 GLN A C 1
ATOM 695 O O . GLN A 1 88 ? 15.181 -5.854 9.415 1.00 56.59 88 GLN A O 1
ATOM 700 N N . PRO A 1 89 ? 14.859 -4.651 11.299 1.00 54.44 89 PRO A N 1
ATOM 701 C CA . PRO A 1 89 ? 13.515 -4.195 10.951 1.00 54.44 89 PRO A CA 1
ATOM 702 C C . PRO A 1 89 ? 13.546 -3.045 9.927 1.00 54.44 89 PRO A C 1
ATOM 704 O O . PRO A 1 89 ? 14.162 -2.003 10.166 1.00 54.44 89 PRO A O 1
ATOM 707 N N . ALA A 1 90 ? 12.825 -3.199 8.812 1.00 57.31 90 ALA A N 1
ATOM 708 C CA . ALA A 1 90 ? 12.724 -2.224 7.714 1.00 57.31 90 ALA A CA 1
ATOM 709 C C . ALA A 1 90 ? 12.159 -0.851 8.121 1.00 57.31 90 ALA A C 1
ATOM 711 O O . ALA A 1 90 ? 12.395 0.164 7.461 1.00 57.31 90 ALA A O 1
ATOM 712 N N . ARG A 1 91 ? 11.491 -0.796 9.273 1.00 56.25 91 ARG A N 1
ATOM 713 C CA . ARG A 1 91 ? 10.869 0.394 9.855 1.00 56.25 91 ARG A CA 1
ATOM 714 C C . ARG A 1 91 ? 11.820 1.591 10.007 1.00 56.25 91 ARG A C 1
ATOM 716 O O . ARG A 1 91 ? 11.390 2.731 9.863 1.00 56.25 91 ARG A O 1
ATOM 723 N N . LEU A 1 92 ? 13.114 1.359 10.255 1.00 52.44 92 LEU A N 1
ATOM 724 C CA . LEU A 1 92 ? 14.097 2.446 10.390 1.00 52.44 92 LEU A CA 1
ATOM 725 C C . LEU A 1 92 ? 14.501 3.057 9.034 1.00 52.44 92 LEU A C 1
ATOM 727 O O . LEU A 1 92 ? 14.768 4.254 8.952 1.00 52.44 92 LEU A O 1
ATOM 731 N N . ALA A 1 93 ? 14.529 2.251 7.969 1.00 57.56 93 ALA A N 1
ATOM 732 C CA . ALA A 1 93 ? 14.873 2.717 6.626 1.00 57.56 93 ALA A CA 1
ATOM 733 C C . ALA A 1 93 ? 13.757 3.594 6.034 1.00 57.56 93 ALA A C 1
ATOM 735 O O . ALA A 1 93 ? 14.050 4.629 5.434 1.00 57.56 93 ALA A O 1
ATOM 736 N N . LEU A 1 94 ? 12.494 3.230 6.286 1.00 57.31 94 LEU A N 1
ATOM 737 C CA . LEU A 1 94 ? 11.319 3.962 5.810 1.00 57.31 94 LEU A CA 1
ATOM 738 C C . LEU A 1 94 ? 11.197 5.375 6.413 1.00 57.31 94 LEU A C 1
ATOM 740 O O . LEU A 1 94 ? 10.890 6.337 5.712 1.00 57.31 94 LEU A O 1
ATOM 744 N N . ILE A 1 95 ? 11.469 5.528 7.715 1.00 58.34 95 ILE A N 1
ATOM 745 C CA . ILE A 1 95 ? 11.406 6.834 8.401 1.00 58.34 95 ILE A CA 1
ATOM 746 C C . ILE A 1 95 ? 12.429 7.815 7.799 1.00 58.34 95 ILE A C 1
ATOM 748 O O . ILE A 1 95 ? 12.136 8.998 7.593 1.00 58.34 95 ILE A O 1
ATOM 752 N N . CYS A 1 96 ? 13.619 7.319 7.456 1.00 54.03 96 CYS A N 1
ATOM 753 C CA . CYS A 1 96 ? 14.662 8.120 6.819 1.00 54.03 96 CYS A CA 1
ATOM 754 C C . CYS A 1 96 ? 14.325 8.478 5.363 1.00 54.03 96 CYS A C 1
ATOM 756 O O . CYS A 1 96 ? 14.660 9.575 4.915 1.00 54.03 96 CYS A O 1
ATOM 758 N N . SER A 1 97 ? 13.646 7.595 4.626 1.00 57.22 97 SER A N 1
ATOM 759 C CA . SER A 1 97 ? 13.304 7.815 3.218 1.00 57.22 97 SER A CA 1
ATOM 760 C C . SER A 1 97 ? 12.086 8.732 3.036 1.00 57.22 97 SER A C 1
ATOM 762 O O . SER A 1 97 ? 12.146 9.657 2.230 1.00 57.22 97 SER A O 1
ATOM 764 N N . LEU A 1 98 ? 11.030 8.600 3.847 1.00 56.66 98 LEU A N 1
ATOM 765 C CA . LEU A 1 98 ? 9.874 9.519 3.835 1.00 56.66 98 LEU A CA 1
ATOM 766 C C . LEU A 1 98 ? 10.284 10.982 4.082 1.00 56.66 98 LEU A C 1
ATOM 768 O O . LEU A 1 98 ? 9.779 11.895 3.429 1.00 56.66 98 LEU A O 1
ATOM 772 N N . SER A 1 99 ? 11.268 11.201 4.958 1.00 60.84 99 SER A N 1
ATOM 773 C CA . SER A 1 99 ? 11.853 12.529 5.191 1.00 60.84 99 SER A CA 1
ATOM 774 C C . SER A 1 99 ? 12.577 13.076 3.949 1.00 60.84 99 SER A C 1
ATOM 776 O O . SER A 1 99 ? 12.520 14.273 3.672 1.00 60.84 99 SER A O 1
ATOM 778 N N . LEU A 1 100 ? 13.230 12.211 3.165 1.00 55.66 100 LEU A N 1
ATOM 779 C CA . LEU A 1 100 ? 13.946 12.593 1.945 1.00 55.66 100 LEU A CA 1
ATOM 780 C C . LEU A 1 100 ? 12.998 12.908 0.781 1.00 55.66 100 LEU A C 1
ATOM 782 O O . LEU A 1 100 ? 13.255 13.873 0.066 1.00 55.66 100 LEU A O 1
ATOM 786 N N . VAL A 1 101 ? 11.890 12.180 0.609 1.00 63.09 101 VAL A N 1
ATOM 787 C CA . VAL A 1 101 ? 10.885 12.516 -0.423 1.00 63.09 101 VAL A CA 1
ATOM 788 C C . VAL A 1 101 ? 10.138 13.794 -0.112 1.00 63.09 101 VAL A C 1
ATOM 790 O O . VAL A 1 101 ? 9.969 14.601 -1.020 1.00 63.09 101 VAL A O 1
ATOM 793 N N . GLY A 1 102 ? 9.798 14.058 1.153 1.00 65.94 102 GLY A N 1
ATOM 794 C CA . GLY A 1 102 ? 9.268 15.368 1.540 1.00 65.94 102 GLY A CA 1
ATOM 795 C C . GLY A 1 102 ? 10.205 16.513 1.129 1.00 65.94 102 GLY A C 1
ATOM 796 O O . GLY A 1 102 ? 9.763 17.514 0.570 1.00 65.94 102 GLY A O 1
ATOM 797 N N . ILE A 1 103 ? 11.518 16.339 1.315 1.00 61.00 103 ILE A N 1
ATOM 798 C CA . ILE A 1 103 ? 12.536 17.320 0.902 1.00 61.00 103 ILE A CA 1
ATOM 799 C C . ILE A 1 103 ? 12.669 17.403 -0.630 1.00 61.00 103 ILE A C 1
ATOM 801 O O . ILE A 1 103 ? 12.800 18.502 -1.173 1.00 61.00 103 ILE A O 1
ATOM 805 N N . LEU A 1 104 ? 12.640 16.274 -1.345 1.00 58.84 104 LEU A N 1
ATOM 806 C CA . LEU A 1 104 ? 12.764 16.237 -2.807 1.00 58.84 104 LEU A CA 1
ATOM 807 C C . LEU A 1 104 ? 11.536 16.825 -3.509 1.00 58.84 104 LEU A C 1
ATOM 809 O O . LEU A 1 104 ? 11.710 17.590 -4.456 1.00 58.84 104 LEU A O 1
ATOM 813 N N . LEU A 1 105 ? 10.327 16.554 -3.014 1.00 63.78 105 LEU A N 1
ATOM 814 C CA . LEU A 1 105 ? 9.082 17.155 -3.499 1.00 63.78 105 LEU A CA 1
ATOM 815 C C . LEU A 1 105 ? 9.042 18.657 -3.217 1.00 63.78 105 LEU A C 1
ATOM 817 O O . LEU A 1 105 ? 8.700 19.427 -4.110 1.00 63.78 105 LEU A O 1
ATOM 821 N N . LEU A 1 106 ? 9.480 19.101 -2.032 1.00 61.47 106 LEU A N 1
ATOM 822 C CA . LEU A 1 106 ? 9.620 20.530 -1.730 1.00 61.47 106 LEU A CA 1
ATOM 823 C C . LEU A 1 106 ? 10.605 21.203 -2.698 1.00 61.47 106 LEU A C 1
ATOM 825 O O . LEU A 1 106 ? 10.339 22.285 -3.216 1.00 61.47 106 LEU A O 1
ATOM 829 N N . ARG A 1 107 ? 11.737 20.552 -2.989 1.00 59.28 107 ARG A N 1
ATOM 830 C CA . ARG A 1 107 ? 12.733 21.058 -3.941 1.00 59.28 107 ARG A CA 1
ATOM 831 C C . ARG A 1 107 ? 12.194 21.092 -5.372 1.00 59.28 107 ARG A C 1
ATOM 833 O O . ARG A 1 107 ? 12.429 22.075 -6.069 1.00 59.28 107 ARG A O 1
ATOM 840 N N . TYR A 1 108 ? 11.483 20.053 -5.803 1.00 65.25 108 TYR A N 1
ATOM 841 C CA . TYR A 1 108 ? 10.849 19.990 -7.119 1.00 65.25 108 TYR A CA 1
ATOM 842 C C . TYR A 1 108 ? 9.785 21.081 -7.268 1.00 65.25 108 TYR A C 1
ATOM 844 O O . TYR A 1 108 ? 9.820 21.837 -8.235 1.00 65.25 108 TYR A O 1
ATOM 852 N N . PHE A 1 109 ? 8.924 21.245 -6.262 1.00 68.38 109 PHE A N 1
ATOM 853 C CA . PHE A 1 109 ? 7.926 22.308 -6.209 1.00 68.38 109 PHE A CA 1
ATOM 854 C C . PHE A 1 109 ? 8.564 23.698 -6.275 1.00 68.38 109 PHE A C 1
ATOM 856 O O . PHE A 1 109 ? 8.131 24.515 -7.076 1.00 68.38 109 PHE A O 1
ATOM 863 N N . ILE A 1 110 ? 9.625 23.974 -5.507 1.00 67.38 110 ILE A N 1
ATOM 864 C CA . ILE A 1 110 ? 10.335 25.266 -5.560 1.00 67.38 110 ILE A CA 1
ATOM 865 C C . ILE A 1 110 ? 10.915 25.526 -6.958 1.00 67.38 110 ILE A C 1
ATOM 867 O O . ILE A 1 110 ? 10.823 26.645 -7.464 1.00 67.38 110 ILE A O 1
ATOM 871 N N . LEU A 1 111 ? 11.494 24.506 -7.597 1.00 63.62 111 LEU A N 1
ATOM 872 C CA . LEU A 1 111 ? 12.054 24.632 -8.943 1.00 63.62 111 LEU A CA 1
ATOM 873 C C . LEU A 1 111 ? 10.968 24.881 -9.996 1.00 63.62 111 LEU A C 1
ATOM 875 O O . LEU A 1 111 ? 11.168 25.726 -10.859 1.00 63.62 111 LEU A O 1
ATOM 879 N N . TYR A 1 112 ? 9.820 24.208 -9.911 1.00 64.19 112 TYR A N 1
ATOM 880 C CA . TYR A 1 112 ? 8.726 24.368 -10.875 1.00 64.19 112 TYR A CA 1
ATOM 881 C C . TYR A 1 112 ? 7.889 25.633 -10.632 1.00 64.19 112 TYR A C 1
ATOM 883 O O . TYR A 1 112 ? 7.588 26.369 -11.569 1.00 64.19 112 TYR A O 1
ATOM 891 N N . ALA A 1 113 ? 7.569 25.953 -9.377 1.00 60.94 113 ALA A N 1
ATOM 892 C CA . ALA A 1 113 ? 6.856 27.176 -9.011 1.00 60.94 113 ALA A CA 1
ATOM 893 C C . ALA A 1 113 ? 7.678 28.435 -9.339 1.00 60.94 113 ALA A C 1
ATOM 895 O O . ALA A 1 113 ? 7.115 29.440 -9.768 1.00 60.94 113 ALA A O 1
ATOM 896 N N . GLY A 1 114 ? 9.010 28.372 -9.211 1.00 57.28 114 GLY A N 1
ATOM 897 C CA . GLY A 1 114 ? 9.913 29.454 -9.616 1.00 57.28 114 GLY A CA 1
ATOM 898 C C . GLY A 1 114 ? 10.020 29.663 -11.133 1.00 57.28 114 GLY A C 1
ATOM 899 O O . GLY A 1 114 ? 10.440 30.731 -11.563 1.00 57.28 114 GLY A O 1
ATOM 900 N N . GLN A 1 115 ? 9.636 28.676 -11.950 1.00 53.09 115 GLN A N 1
ATOM 901 C CA . GLN A 1 115 ? 9.568 28.810 -13.413 1.00 53.09 115 GLN A CA 1
ATOM 902 C C . GLN A 1 115 ? 8.231 29.421 -13.875 1.00 53.09 115 GLN A C 1
ATOM 904 O O . GLN A 1 115 ? 8.180 30.031 -14.937 1.00 53.09 115 GLN A O 1
ATOM 909 N N . MET A 1 116 ? 7.166 29.319 -13.068 1.00 50.88 116 MET A N 1
ATOM 910 C CA . MET A 1 116 ? 5.832 29.866 -13.373 1.00 50.88 116 MET A CA 1
ATOM 911 C C . MET A 1 116 ? 5.675 31.358 -13.035 1.00 50.88 116 MET A C 1
ATOM 913 O O . MET A 1 116 ? 4.726 31.987 -13.488 1.00 50.88 116 MET A O 1
ATOM 917 N N . THR A 1 117 ? 6.579 31.945 -12.247 1.00 49.41 117 THR A N 1
ATOM 918 C CA . THR A 1 117 ? 6.537 33.370 -11.859 1.00 49.41 117 THR A CA 1
ATOM 919 C C . THR A 1 117 ? 7.280 34.305 -12.819 1.00 49.41 117 THR A C 1
ATOM 921 O O . THR A 1 117 ? 7.316 35.510 -12.579 1.00 49.41 117 THR A O 1
ATOM 924 N N . VAL A 1 118 ? 7.868 33.775 -13.899 1.00 50.03 118 VAL A N 1
ATOM 925 C CA . VAL A 1 118 ? 8.642 34.543 -14.898 1.00 50.03 118 VAL A CA 1
ATOM 926 C C . VAL A 1 118 ? 7.939 34.596 -16.271 1.00 50.03 118 VAL A C 1
ATOM 928 O O . VAL A 1 118 ? 8.572 34.903 -17.278 1.00 50.03 118 VAL A O 1
ATOM 931 N N . MET A 1 119 ? 6.627 34.339 -16.332 1.00 41.75 119 MET A N 1
ATOM 932 C CA . MET A 1 119 ? 5.787 34.626 -17.511 1.00 41.75 119 MET A CA 1
ATOM 933 C C . MET A 1 119 ? 4.789 35.744 -17.236 1.00 41.75 119 MET A C 1
ATOM 935 O O . MET A 1 119 ? 4.197 35.748 -16.135 1.00 41.75 119 MET A O 1
#

Sequence (119 aa):
MAQSLSDIDLCEAQSDLFVDNEVDFELIAQVARSFPLAHVEMVLFEWVAPVCYTNTLAPVPPIWTGFERDSLWAEIQCLLAREAKAHQPARLALICSLSLVGILLLRYFILYAGQMTVM

Organism: Aeromonas hydrophila (NCBI:txid644)

pLDDT: mean 76.91, std 16.92, range [37.53, 96.94]